Protein AF-A0AAU0RA95-F1 (afdb_monomer_lite)

Structure (mmCIF, N/CA/C/O backbone):
data_AF-A0AAU0RA95-F1
#
_entry.id   AF-A0AAU0RA95-F1
#
loop_
_atom_site.group_PDB
_atom_site.id
_atom_site.type_symbol
_atom_site.label_atom_id
_atom_site.label_alt_id
_atom_site.label_comp_id
_atom_site.label_asym_id
_atom_site.label_entity_id
_atom_site.label_seq_id
_atom_site.pdbx_PDB_ins_code
_atom_site.Cartn_x
_atom_site.Cartn_y
_atom_site.Cartn_z
_atom_site.occupancy
_atom_site.B_iso_or_equiv
_atom_site.auth_seq_id
_atom_site.auth_comp_id
_atom_site.auth_asym_id
_atom_site.auth_atom_id
_atom_site.pdbx_PDB_model_num
ATOM 1 N N . MET A 1 1 ? -10.628 2.003 28.275 1.00 72.38 1 MET A N 1
ATOM 2 C CA . MET A 1 1 ? -9.192 1.638 28.055 1.00 72.38 1 MET A CA 1
ATOM 3 C C . MET A 1 1 ? -8.991 0.860 26.751 1.00 72.38 1 MET A C 1
ATOM 5 O O . MET A 1 1 ? -8.056 1.153 26.016 1.00 72.38 1 MET A O 1
ATOM 9 N N . GLU A 1 2 ? -9.884 -0.073 26.414 1.00 84.75 2 GLU A N 1
ATOM 10 C CA . GLU A 1 2 ? -9.848 -0.850 25.164 1.00 84.75 2 GLU A CA 1
ATOM 11 C C . GLU A 1 2 ? -9.894 0.017 23.886 1.00 84.75 2 GLU A C 1
ATOM 13 O O . GLU A 1 2 ? -9.088 -0.183 22.977 1.00 84.75 2 GLU A O 1
ATOM 18 N N . LYS A 1 3 ? -10.753 1.051 23.825 1.00 85.75 3 LYS A N 1
ATOM 19 C CA . LYS A 1 3 ? -10.835 1.947 22.649 1.00 85.75 3 LYS A CA 1
ATOM 20 C C . LYS A 1 3 ? -9.576 2.784 22.431 1.00 85.75 3 LYS A C 1
ATOM 22 O O . LYS A 1 3 ? -9.215 3.051 21.287 1.00 85.75 3 LYS A O 1
ATOM 27 N N . TYR A 1 4 ? -8.884 3.149 23.510 1.00 86.19 4 TYR A N 1
ATOM 28 C CA . TYR A 1 4 ? -7.590 3.828 23.433 1.00 86.19 4 TYR A CA 1
ATOM 29 C C . TYR A 1 4 ? -6.516 2.915 22.825 1.00 86.19 4 TYR A C 1
ATOM 31 O O . TYR A 1 4 ? -5.793 3.340 21.927 1.00 86.19 4 TYR A O 1
ATOM 39 N N . LEU A 1 5 ? -6.448 1.648 23.254 1.00 88.19 5 LEU A N 1
ATOM 40 C CA . LEU A 1 5 ? -5.510 0.670 22.689 1.00 88.19 5 LEU A CA 1
ATOM 41 C C . LEU A 1 5 ? -5.802 0.393 21.207 1.00 88.19 5 LEU A C 1
ATOM 43 O O . LEU A 1 5 ? -4.873 0.367 20.402 1.00 88.19 5 LEU A O 1
ATOM 47 N N . SER A 1 6 ? -7.081 0.270 20.839 1.00 87.88 6 SER A N 1
ATOM 48 C CA . SER A 1 6 ? -7.518 0.151 19.440 1.00 87.88 6 SER A CA 1
ATOM 49 C C . SER A 1 6 ? -7.062 1.346 18.596 1.00 87.88 6 SER A C 1
ATOM 51 O O . SER A 1 6 ? -6.458 1.170 17.537 1.00 87.88 6 SER A O 1
ATOM 53 N N . PHE A 1 7 ? -7.295 2.573 19.077 1.00 90.44 7 PHE A N 1
ATOM 54 C CA . PHE A 1 7 ? -6.868 3.784 18.373 1.00 90.44 7 PHE A CA 1
ATOM 55 C C . PHE A 1 7 ? -5.345 3.849 18.228 1.00 90.44 7 PHE A C 1
ATOM 57 O O . PHE A 1 7 ? -4.848 4.115 17.135 1.00 90.44 7 PHE A O 1
ATOM 64 N N . ARG A 1 8 ? -4.604 3.566 19.305 1.00 92.62 8 ARG A N 1
ATOM 65 C CA . ARG A 1 8 ? -3.139 3.562 19.290 1.00 92.62 8 ARG A CA 1
ATOM 66 C C . ARG A 1 8 ? -2.586 2.553 18.283 1.00 92.62 8 ARG A C 1
ATOM 68 O O . ARG A 1 8 ? -1.696 2.905 17.517 1.00 92.62 8 ARG A O 1
ATOM 75 N N . ASN A 1 9 ? -3.138 1.340 18.240 1.00 91.56 9 ASN A N 1
ATOM 76 C CA . ASN A 1 9 ? -2.719 0.313 17.286 1.00 91.56 9 ASN A CA 1
ATOM 77 C C . ASN A 1 9 ? -2.939 0.767 15.832 1.00 91.56 9 ASN A C 1
ATOM 79 O O . ASN A 1 9 ? -2.027 0.693 15.011 1.00 91.56 9 ASN A O 1
ATOM 83 N N . LEU A 1 10 ? -4.122 1.310 15.522 1.00 92.56 10 LEU A N 1
ATOM 84 C CA . LEU A 1 10 ? -4.421 1.845 14.190 1.00 92.56 10 LEU A CA 1
ATOM 85 C C . LEU A 1 10 ? -3.545 3.050 13.831 1.00 92.56 10 LEU A C 1
ATOM 87 O O . LEU A 1 10 ? -3.150 3.200 12.674 1.00 92.56 10 LEU A O 1
ATOM 91 N N . HIS A 1 11 ? -3.218 3.897 14.807 1.00 93.75 11 HIS A N 1
ATOM 92 C CA . HIS A 1 11 ? -2.290 5.004 14.619 1.00 93.75 11 HIS A CA 1
ATOM 93 C C . HIS A 1 11 ? -0.894 4.496 14.238 1.00 93.75 11 HIS A C 1
ATOM 95 O O . HIS A 1 11 ? -0.408 4.850 13.168 1.00 93.75 11 HIS A O 1
ATOM 101 N N . GLU A 1 12 ? -0.302 3.602 15.035 1.00 95.00 12 GLU A N 1
ATOM 102 C CA . GLU A 1 12 ? 1.024 3.018 14.770 1.00 95.00 12 GLU A CA 1
ATOM 103 C C . GLU A 1 12 ? 1.080 2.312 13.403 1.00 95.00 12 GLU A C 1
ATOM 105 O O . GLU A 1 12 ? 2.050 2.462 12.653 1.00 95.00 12 GLU A O 1
ATOM 110 N N . ARG A 1 13 ? 0.008 1.607 13.023 1.00 94.19 13 ARG A N 1
ATOM 111 C CA . ARG A 1 13 ? -0.110 0.985 11.698 1.00 94.19 13 ARG A CA 1
ATOM 112 C C . ARG A 1 13 ? -0.174 2.000 10.561 1.00 94.19 13 ARG A C 1
ATOM 114 O O . ARG A 1 13 ? 0.432 1.795 9.509 1.00 94.19 13 ARG A O 1
ATOM 121 N N . THR A 1 14 ? -0.912 3.088 10.749 1.00 94.75 14 THR A N 1
ATOM 122 C CA . THR A 1 14 ? -1.016 4.141 9.733 1.00 94.75 14 THR A CA 1
ATOM 123 C C . THR A 1 14 ? 0.332 4.829 9.536 1.00 94.75 14 THR A C 1
ATOM 125 O O . THR A 1 14 ? 0.755 5.015 8.400 1.00 94.75 14 THR A O 1
ATOM 128 N N . GLU A 1 15 ? 1.046 5.138 10.620 1.00 96.81 15 GLU A N 1
ATOM 129 C CA . GLU A 1 15 ? 2.374 5.755 10.537 1.00 96.81 15 GLU A CA 1
ATOM 130 C C . GLU A 1 15 ? 3.396 4.814 9.883 1.00 96.81 15 GLU A C 1
ATOM 132 O O . GLU A 1 15 ? 4.128 5.228 8.987 1.00 96.81 15 GLU A O 1
ATOM 137 N N . THR A 1 16 ? 3.380 3.521 10.231 1.00 95.81 16 THR A N 1
ATOM 138 C CA . THR A 1 16 ? 4.233 2.512 9.573 1.00 95.81 16 THR A CA 1
ATOM 139 C C . THR A 1 16 ? 3.975 2.462 8.064 1.00 95.81 16 THR A C 1
ATOM 141 O O . THR A 1 16 ? 4.914 2.419 7.267 1.00 95.81 16 THR A O 1
ATOM 144 N N . TYR A 1 17 ? 2.705 2.517 7.656 1.00 96.56 17 TYR A N 1
ATOM 145 C CA . TYR A 1 17 ? 2.332 2.552 6.246 1.00 96.56 17 TYR A CA 1
ATOM 146 C C . TYR A 1 17 ? 2.833 3.826 5.549 1.00 96.56 17 TYR A C 1
ATOM 148 O O . TYR A 1 17 ? 3.412 3.753 4.466 1.00 96.56 17 TYR A O 1
ATOM 156 N N . ILE A 1 18 ? 2.681 4.991 6.187 1.00 96.44 18 ILE A N 1
ATOM 157 C CA . ILE A 1 18 ? 3.169 6.277 5.670 1.00 96.44 18 ILE A CA 1
ATOM 158 C C . ILE A 1 18 ? 4.691 6.257 5.473 1.00 96.44 18 ILE A C 1
ATOM 160 O O . ILE A 1 18 ? 5.174 6.739 4.449 1.00 96.44 18 ILE A O 1
ATOM 164 N N . GLU A 1 19 ? 5.456 5.674 6.396 1.00 96.62 19 GLU A N 1
ATOM 165 C CA . GLU A 1 19 ? 6.912 5.553 6.243 1.00 96.62 19 GLU A CA 1
ATOM 166 C C . GLU A 1 19 ? 7.310 4.657 5.061 1.00 96.62 19 GLU A C 1
ATOM 168 O O . GLU A 1 19 ? 8.237 4.983 4.313 1.00 96.62 19 GLU A O 1
ATOM 173 N N . LEU A 1 20 ? 6.572 3.569 4.813 1.00 95.69 20 LEU A N 1
ATOM 174 C CA . LEU A 1 20 ? 6.757 2.762 3.602 1.00 95.69 20 LEU A CA 1
ATOM 175 C C . LEU A 1 20 ? 6.452 3.576 2.336 1.00 95.69 20 LEU A C 1
ATOM 177 O O . LEU A 1 20 ? 7.240 3.552 1.389 1.00 95.69 20 LEU A O 1
ATOM 181 N N . LEU A 1 21 ? 5.365 4.354 2.328 1.00 95.12 21 LEU A N 1
ATOM 182 C CA . LEU A 1 21 ? 5.029 5.224 1.197 1.00 95.12 21 LEU A CA 1
ATOM 183 C C . LEU A 1 21 ? 6.092 6.294 0.941 1.00 95.12 21 LEU A C 1
ATOM 185 O O . LEU A 1 21 ? 6.412 6.552 -0.217 1.00 95.12 21 LEU A O 1
ATOM 189 N N . LYS A 1 22 ? 6.670 6.891 1.990 1.00 94.56 22 LYS A N 1
ATOM 190 C CA . LYS A 1 22 ? 7.773 7.854 1.857 1.00 94.56 22 LYS A CA 1
ATOM 191 C C . LYS A 1 22 ? 8.977 7.215 1.170 1.00 94.56 22 LYS A C 1
ATOM 193 O O . LYS A 1 22 ? 9.495 7.789 0.216 1.00 94.56 22 LYS A O 1
ATOM 198 N N . ARG A 1 23 ? 9.379 6.008 1.592 1.00 94.75 23 ARG A N 1
ATOM 199 C CA . ARG A 1 23 ? 10.474 5.252 0.951 1.00 94.75 23 ARG A CA 1
ATOM 200 C C . ARG A 1 23 ? 10.192 4.984 -0.527 1.00 94.75 23 ARG A C 1
ATOM 202 O O . ARG A 1 23 ? 11.085 5.163 -1.349 1.00 94.75 23 ARG A O 1
ATOM 209 N N . ILE A 1 24 ? 8.962 4.596 -0.867 1.00 93.44 24 ILE A N 1
ATOM 210 C CA . ILE A 1 24 ? 8.545 4.380 -2.261 1.00 93.44 24 ILE A CA 1
ATOM 211 C C . ILE A 1 24 ? 8.607 5.693 -3.050 1.00 93.44 24 ILE A C 1
ATOM 213 O O . ILE A 1 24 ? 9.185 5.733 -4.131 1.00 93.44 24 ILE A O 1
ATOM 217 N N . ASN A 1 25 ? 8.058 6.783 -2.511 1.00 91.25 25 ASN A N 1
ATOM 218 C CA . ASN A 1 25 ? 8.004 8.073 -3.199 1.00 91.25 25 ASN A CA 1
ATOM 219 C C . ASN A 1 25 ? 9.394 8.662 -3.453 1.00 91.25 25 ASN A C 1
ATOM 221 O O . ASN A 1 25 ? 9.604 9.223 -4.518 1.00 91.25 25 ASN A O 1
ATOM 225 N N . VAL A 1 26 ? 10.355 8.482 -2.542 1.00 91.31 26 VAL A N 1
ATOM 226 C CA . VAL A 1 26 ? 11.751 8.898 -2.773 1.00 91.31 26 VAL A CA 1
ATOM 227 C C . VAL A 1 26 ? 12.349 8.221 -4.012 1.00 91.31 26 VAL A C 1
ATOM 229 O O . VAL A 1 26 ? 13.123 8.844 -4.731 1.00 91.31 26 VAL A O 1
ATOM 232 N N . ILE A 1 27 ? 11.978 6.965 -4.280 1.00 90.62 27 ILE A N 1
ATOM 233 C CA . ILE A 1 27 ? 12.480 6.204 -5.432 1.00 90.62 27 ILE A CA 1
ATOM 234 C C . ILE A 1 27 ? 11.717 6.559 -6.710 1.00 90.62 27 ILE A C 1
ATOM 236 O O . ILE A 1 27 ? 12.320 6.690 -7.769 1.00 90.62 27 ILE A O 1
ATOM 240 N N . VAL A 1 28 ? 10.394 6.704 -6.613 1.00 87.06 28 VAL A N 1
ATOM 241 C CA . VAL A 1 28 ? 9.509 6.837 -7.779 1.00 87.06 28 VAL A CA 1
ATOM 242 C C . VAL A 1 28 ? 9.355 8.294 -8.236 1.00 87.06 28 VAL A C 1
ATOM 244 O O . VAL A 1 28 ? 9.188 8.542 -9.424 1.00 87.06 28 VAL A O 1
ATOM 247 N N . GLN A 1 29 ? 9.440 9.286 -7.342 1.00 84.81 29 GLN A N 1
ATOM 248 C CA . GLN A 1 29 ? 9.277 10.705 -7.697 1.00 84.81 29 GLN A CA 1
ATOM 249 C C . GLN A 1 29 ? 10.222 11.164 -8.828 1.00 84.81 29 GLN A C 1
ATOM 251 O O . GLN A 1 29 ? 9.738 11.842 -9.738 1.00 84.81 29 GLN A O 1
ATOM 256 N N . PRO A 1 30 ? 11.513 10.775 -8.849 1.00 86.94 30 PRO A N 1
ATOM 257 C CA . PRO A 1 30 ? 12.418 11.096 -9.953 1.00 86.94 30 PRO A CA 1
ATOM 258 C C . PRO A 1 30 ? 11.989 10.561 -11.329 1.00 86.94 30 PRO A C 1
ATOM 260 O O . PRO A 1 30 ? 12.414 11.099 -12.350 1.00 86.94 30 PRO A O 1
ATOM 263 N N . PHE A 1 31 ? 11.141 9.526 -11.393 1.00 84.50 31 PHE A N 1
ATOM 264 C CA . PHE A 1 31 ? 10.642 8.993 -12.669 1.00 84.50 31 PHE A CA 1
ATOM 265 C C . PHE A 1 31 ? 9.768 10.019 -13.397 1.00 84.50 31 PHE A C 1
ATOM 267 O O . PHE A 1 31 ? 9.782 10.089 -14.622 1.00 84.50 31 PHE A O 1
ATOM 274 N N . TYR A 1 32 ? 9.074 10.875 -12.643 1.00 78.69 32 TYR A N 1
ATOM 275 C CA . TYR A 1 32 ? 8.185 11.903 -13.182 1.00 78.69 32 TYR A CA 1
ATOM 276 C C . TYR A 1 32 ? 8.877 13.247 -13.440 1.00 78.69 32 TYR A C 1
ATOM 278 O O . TYR A 1 32 ? 8.292 14.119 -14.077 1.00 78.69 32 TYR A O 1
ATOM 286 N N . THR A 1 33 ? 10.111 13.443 -12.960 1.00 80.25 33 THR A N 1
ATOM 287 C CA . THR A 1 33 ? 10.864 14.690 -13.189 1.00 80.25 33 THR A CA 1
ATOM 288 C C . THR A 1 33 ? 11.677 14.667 -14.483 1.00 80.25 33 THR A C 1
ATOM 290 O O . THR A 1 33 ? 12.163 15.714 -14.902 1.00 80.25 33 THR A O 1
ATOM 293 N N . GLY A 1 34 ? 11.829 13.503 -15.129 1.00 70.94 34 GLY A N 1
ATOM 294 C CA . GLY A 1 34 ? 12.529 13.360 -16.415 1.00 70.94 34 GLY A CA 1
ATOM 295 C C . GLY A 1 34 ? 14.038 13.624 -16.355 1.00 70.94 34 GLY A C 1
ATOM 296 O O . GLY A 1 34 ? 14.678 13.787 -17.389 1.00 70.94 34 GLY A O 1
ATOM 297 N N . THR A 1 35 ? 14.613 13.690 -15.153 1.00 77.94 35 THR A N 1
ATOM 298 C CA . THR A 1 35 ? 16.021 14.049 -14.924 1.00 77.94 35 THR A CA 1
ATOM 299 C C . THR A 1 35 ? 16.962 12.848 -14.875 1.00 77.94 35 THR A C 1
ATOM 301 O O . THR A 1 35 ? 18.168 13.047 -14.777 1.00 77.94 35 THR A O 1
ATOM 304 N N . LEU A 1 36 ? 16.432 11.622 -14.900 1.00 85.81 36 LEU A N 1
ATOM 305 C CA . LEU A 1 36 ? 17.221 10.399 -14.768 1.00 85.81 36 LEU A CA 1
ATOM 306 C C . LEU A 1 36 ? 17.631 9.819 -16.124 1.00 85.81 36 LEU A C 1
ATOM 308 O O . LEU A 1 36 ? 16.839 9.753 -17.065 1.00 85.81 36 LEU A O 1
ATOM 312 N N . SER A 1 37 ? 18.861 9.325 -16.188 1.00 90.56 37 SER A N 1
ATOM 313 C CA . SER A 1 37 ? 19.336 8.431 -17.240 1.00 90.56 37 SER A CA 1
ATOM 314 C C . SER A 1 37 ? 18.709 7.036 -17.124 1.00 90.56 37 SER A C 1
ATOM 316 O O . SER A 1 37 ? 18.182 6.643 -16.083 1.00 90.56 37 SER A O 1
ATOM 318 N N . VAL A 1 38 ? 18.800 6.246 -18.199 1.00 89.25 38 VAL A N 1
ATOM 319 C CA . VAL A 1 38 ? 18.293 4.861 -18.220 1.00 89.25 38 VAL A CA 1
ATOM 320 C C . VAL A 1 38 ? 18.941 4.008 -17.126 1.00 89.25 38 VAL A C 1
ATOM 322 O O . VAL A 1 38 ? 18.241 3.250 -16.460 1.00 89.25 38 VAL A O 1
ATOM 325 N N . ASP A 1 39 ? 20.246 4.157 -16.897 1.00 90.31 39 ASP A N 1
ATOM 326 C CA . ASP A 1 39 ? 20.967 3.381 -15.882 1.00 90.31 39 ASP A CA 1
ATOM 327 C C . ASP A 1 39 ? 20.506 3.740 -14.461 1.00 90.31 39 ASP A C 1
ATOM 329 O O . ASP A 1 39 ? 20.349 2.860 -13.613 1.00 90.31 39 ASP A O 1
ATOM 333 N N . GLU A 1 40 ? 20.215 5.019 -14.209 1.00 91.75 40 GLU A N 1
ATOM 334 C CA . GLU A 1 40 ? 19.662 5.478 -12.930 1.00 91.75 40 GLU A CA 1
ATOM 335 C C . GLU A 1 40 ? 18.235 4.965 -12.706 1.00 91.75 40 GLU A C 1
ATOM 337 O O . GLU A 1 40 ? 17.899 4.572 -11.588 1.00 91.75 40 GLU A O 1
ATOM 342 N N . ILE A 1 41 ? 17.409 4.903 -13.758 1.00 91.19 41 ILE A N 1
ATOM 343 C CA . ILE A 1 41 ? 16.063 4.316 -13.684 1.00 91.19 41 ILE A CA 1
ATOM 344 C C . ILE A 1 41 ? 16.154 2.823 -13.364 1.00 91.19 41 ILE A C 1
ATOM 346 O O . ILE A 1 41 ? 15.483 2.352 -12.446 1.00 91.19 41 ILE A O 1
ATOM 350 N N . VAL A 1 42 ? 17.009 2.079 -14.071 1.00 91.62 42 VAL A N 1
ATOM 351 C CA . VAL A 1 42 ? 17.206 0.641 -13.830 1.00 91.62 42 VAL A CA 1
ATOM 352 C C . VAL A 1 42 ? 17.675 0.396 -12.396 1.00 91.62 42 VAL A C 1
ATOM 354 O O . VAL A 1 42 ? 17.120 -0.464 -11.713 1.00 91.62 42 VAL A O 1
ATOM 357 N N . ALA A 1 43 ? 18.636 1.179 -11.901 1.00 92.44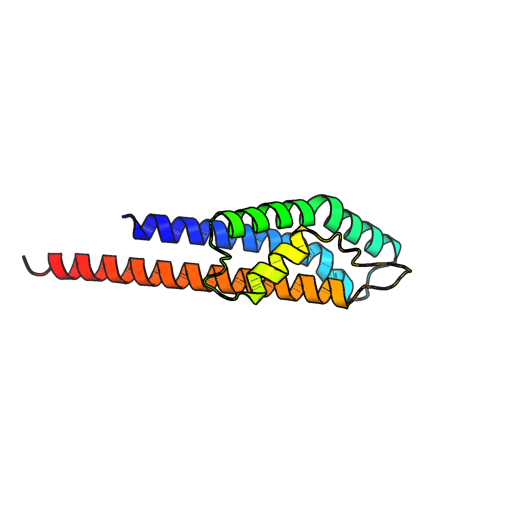 43 ALA A N 1
ATOM 358 C CA . ALA A 1 43 ? 19.108 1.071 -10.523 1.00 92.44 43 ALA A CA 1
ATOM 359 C C . ALA A 1 43 ? 18.000 1.383 -9.499 1.00 92.44 43 ALA A C 1
ATOM 361 O O . ALA A 1 43 ? 17.846 0.660 -8.512 1.00 92.44 43 ALA A O 1
ATOM 362 N N . ALA A 1 44 ? 17.201 2.426 -9.733 1.00 92.69 44 ALA A N 1
ATOM 363 C CA . ALA A 1 44 ? 16.084 2.796 -8.869 1.00 92.69 44 ALA A CA 1
ATOM 364 C C . ALA A 1 44 ? 14.991 1.713 -8.831 1.00 92.69 44 ALA A C 1
ATOM 366 O O . ALA A 1 44 ? 14.520 1.353 -7.750 1.00 92.69 44 ALA A O 1
ATOM 367 N N . VAL A 1 45 ? 14.631 1.141 -9.985 1.00 92.69 45 VAL A N 1
ATOM 368 C CA . VAL A 1 45 ? 13.679 0.021 -10.080 1.00 92.69 45 VAL A CA 1
ATOM 369 C C . VAL A 1 45 ? 14.221 -1.223 -9.375 1.00 92.69 45 VAL A C 1
ATOM 371 O O . VAL A 1 45 ? 13.474 -1.888 -8.658 1.00 92.69 45 VAL A O 1
ATOM 374 N N . ASP A 1 46 ? 15.516 -1.518 -9.491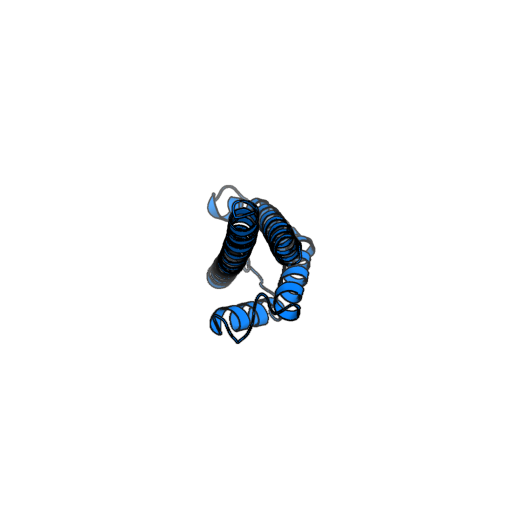 1.00 93.12 46 ASP A N 1
ATOM 375 C CA . ASP A 1 46 ? 16.121 -2.663 -8.801 1.00 93.12 46 ASP A CA 1
AT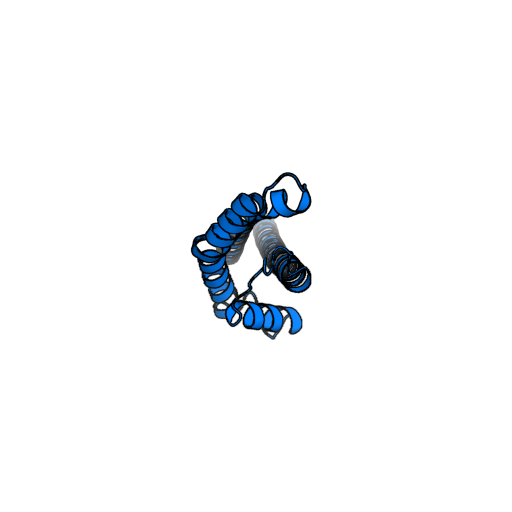OM 376 C C . ASP A 1 46 ? 16.093 -2.472 -7.269 1.00 93.12 46 ASP A C 1
ATOM 378 O O . ASP A 1 46 ? 15.782 -3.406 -6.525 1.00 93.12 46 ASP A O 1
ATOM 382 N N . VAL A 1 47 ? 16.304 -1.245 -6.770 1.00 93.31 47 VAL A N 1
ATOM 383 C CA . VAL A 1 47 ? 16.124 -0.913 -5.342 1.00 93.31 47 VAL A CA 1
ATOM 384 C C . VAL A 1 47 ? 14.662 -1.059 -4.910 1.00 93.31 47 VAL A C 1
ATOM 386 O O . VAL A 1 47 ? 14.401 -1.641 -3.849 1.00 93.31 47 VAL A O 1
ATOM 389 N N . LEU A 1 48 ? 13.713 -0.570 -5.716 1.00 93.44 48 LEU A N 1
ATOM 390 C CA . LEU A 1 48 ? 12.282 -0.723 -5.456 1.00 93.44 48 LEU A CA 1
ATOM 391 C C . LEU A 1 48 ? 11.926 -2.209 -5.321 1.00 93.44 48 LEU A C 1
ATOM 393 O O . LEU A 1 48 ? 11.447 -2.614 -4.264 1.00 93.44 48 LEU A O 1
ATOM 397 N N . LYS A 1 49 ? 12.255 -3.029 -6.326 1.00 93.44 49 LYS A N 1
ATOM 398 C CA . LYS A 1 49 ? 11.897 -4.456 -6.385 1.00 93.44 49 LYS A CA 1
ATOM 399 C C . LYS A 1 49 ? 12.603 -5.308 -5.330 1.00 93.44 49 LYS A C 1
ATOM 401 O O . LYS A 1 49 ? 12.003 -6.236 -4.796 1.00 93.44 49 LYS A O 1
ATOM 406 N N . ARG A 1 50 ? 13.870 -5.026 -5.005 1.00 93.31 50 ARG A N 1
ATOM 407 C CA . ARG A 1 50 ? 14.653 -5.880 -4.088 1.00 93.31 50 ARG A CA 1
ATOM 408 C C . ARG A 1 50 ? 14.545 -5.503 -2.621 1.00 93.31 50 ARG A C 1
ATOM 410 O O . ARG A 1 50 ? 14.855 -6.336 -1.772 1.00 93.31 50 ARG A O 1
ATOM 417 N N . ARG A 1 51 ? 14.187 -4.257 -2.305 1.00 90.50 51 ARG A N 1
ATOM 418 C CA . ARG A 1 51 ? 14.193 -3.769 -0.916 1.00 90.50 51 ARG A CA 1
ATOM 419 C C . ARG A 1 51 ? 12.845 -3.248 -0.463 1.00 90.50 51 ARG A C 1
ATOM 421 O O . ARG A 1 51 ? 12.400 -3.609 0.617 1.00 90.50 51 ARG A O 1
ATOM 428 N N . VAL A 1 52 ? 12.214 -2.378 -1.245 1.00 93.06 52 VAL A N 1
ATOM 429 C CA . VAL A 1 52 ? 11.048 -1.626 -0.761 1.00 93.06 52 VAL A CA 1
ATOM 430 C C . VAL A 1 52 ? 9.735 -2.353 -1.041 1.00 93.06 52 VAL A C 1
ATOM 432 O O . VAL A 1 52 ? 8.892 -2.440 -0.153 1.00 93.06 52 VAL A O 1
ATOM 435 N N . GLU A 1 53 ? 9.567 -2.922 -2.231 1.00 93.81 53 GLU A N 1
ATOM 436 C CA . GLU A 1 53 ? 8.382 -3.703 -2.586 1.00 93.81 53 GLU A CA 1
ATOM 437 C C . GLU A 1 53 ? 8.193 -4.938 -1.689 1.00 93.81 53 GLU A C 1
ATOM 439 O O . GLU A 1 53 ? 7.069 -5.140 -1.238 1.00 93.81 53 GLU A O 1
ATOM 444 N N . PRO A 1 54 ? 9.227 -5.730 -1.337 1.00 95.38 54 PRO A N 1
ATOM 445 C CA . PRO A 1 54 ? 9.053 -6.858 -0.423 1.00 95.38 54 PRO A CA 1
ATOM 446 C C . PRO A 1 54 ? 8.574 -6.430 0.970 1.00 95.38 54 PRO A C 1
ATOM 448 O O . PRO A 1 54 ? 7.674 -7.061 1.527 1.00 95.38 54 PRO A O 1
ATOM 451 N N . ASP A 1 55 ? 9.122 -5.336 1.515 1.00 95.25 55 ASP A N 1
ATOM 452 C CA . ASP A 1 55 ? 8.672 -4.758 2.789 1.00 95.25 55 ASP A CA 1
ATOM 453 C C . ASP A 1 55 ? 7.202 -4.322 2.699 1.00 95.25 55 ASP A C 1
ATOM 455 O O . ASP A 1 55 ? 6.398 -4.611 3.589 1.00 95.25 55 ASP A O 1
ATOM 459 N N . PHE A 1 56 ? 6.841 -3.659 1.597 1.00 95.69 56 PHE A N 1
ATOM 460 C CA . PHE A 1 56 ? 5.481 -3.204 1.339 1.00 95.69 56 PHE A CA 1
ATOM 461 C C . PHE A 1 56 ? 4.504 -4.374 1.180 1.00 95.69 56 PHE A C 1
ATOM 463 O O . PHE A 1 56 ? 3.464 -4.379 1.830 1.00 95.69 56 PHE A O 1
ATOM 470 N N . LYS A 1 57 ? 4.852 -5.406 0.402 1.00 96.56 57 LYS A N 1
ATOM 471 C CA . LYS A 1 57 ? 4.058 -6.635 0.237 1.00 96.56 57 LYS A CA 1
ATOM 472 C C . LYS A 1 57 ? 3.862 -7.360 1.563 1.00 96.56 57 LYS A C 1
ATOM 474 O O . LYS A 1 57 ? 2.748 -7.763 1.886 1.00 96.56 57 LYS A O 1
ATOM 479 N N . LYS A 1 58 ? 4.916 -7.481 2.372 1.00 96.44 58 LYS A N 1
ATOM 480 C CA . LYS A 1 58 ? 4.823 -8.084 3.707 1.00 96.44 58 LYS A CA 1
ATOM 481 C C . LYS A 1 58 ? 3.839 -7.324 4.596 1.00 96.44 58 LYS A C 1
ATOM 483 O O . LYS A 1 58 ? 3.021 -7.945 5.269 1.00 96.44 58 LYS A O 1
ATOM 488 N N . TYR A 1 59 ? 3.911 -5.995 4.592 1.00 96.44 59 TYR A N 1
ATOM 489 C CA . TYR A 1 59 ? 3.012 -5.165 5.386 1.00 96.44 59 TYR A CA 1
ATOM 490 C C . TYR A 1 59 ? 1.573 -5.192 4.853 1.00 96.44 59 TYR A C 1
ATOM 492 O O . TYR A 1 59 ? 0.627 -5.336 5.617 1.00 96.44 59 TYR A O 1
ATOM 500 N N . LEU A 1 60 ? 1.387 -5.139 3.536 1.00 95.88 60 LEU A N 1
ATOM 501 C CA . LEU A 1 60 ? 0.073 -5.257 2.908 1.00 95.88 60 LEU A CA 1
ATOM 502 C C . LEU A 1 60 ? -0.592 -6.601 3.243 1.00 95.88 60 LEU A C 1
ATOM 504 O O . LEU A 1 60 ? -1.764 -6.642 3.606 1.00 95.88 60 LEU A O 1
ATOM 508 N N . SER A 1 61 ? 0.174 -7.694 3.204 1.00 95.62 61 SER A N 1
ATOM 509 C CA . SER A 1 61 ? -0.304 -9.024 3.588 1.00 95.62 61 SER A CA 1
ATOM 510 C C . SER A 1 61 ? -0.747 -9.092 5.054 1.00 95.62 61 SER A C 1
ATOM 512 O O . SER A 1 61 ? -1.757 -9.739 5.350 1.00 95.62 61 SER A O 1
ATOM 514 N N . SER A 1 62 ? -0.059 -8.400 5.973 1.00 95.38 62 SER A N 1
ATOM 515 C CA . SER A 1 62 ? -0.501 -8.349 7.371 1.00 95.38 62 SER A CA 1
ATOM 516 C C . SER A 1 62 ? -1.793 -7.548 7.533 1.00 95.38 62 SER A C 1
ATOM 518 O O . SER A 1 62 ? -2.667 -7.977 8.276 1.00 95.38 62 SER A O 1
ATOM 520 N N . LEU A 1 63 ? -1.981 -6.452 6.789 1.00 93.69 63 LEU A N 1
ATOM 521 C CA . LEU A 1 63 ? -3.242 -5.698 6.807 1.00 93.69 63 LEU A CA 1
ATOM 522 C C . LEU A 1 63 ? -4.440 -6.533 6.323 1.00 93.69 63 LEU A C 1
ATOM 524 O O . LEU A 1 63 ? -5.523 -6.424 6.897 1.00 93.69 63 LEU A O 1
ATOM 528 N N . ILE A 1 64 ? -4.251 -7.377 5.303 1.00 92.56 64 ILE A N 1
ATOM 529 C CA . ILE A 1 64 ? -5.287 -8.318 4.843 1.00 92.56 64 ILE A CA 1
ATOM 530 C C . ILE A 1 64 ? -5.559 -9.380 5.914 1.00 92.56 64 ILE A C 1
ATOM 532 O O . ILE A 1 64 ? -6.709 -9.620 6.278 1.00 92.56 64 ILE A O 1
ATOM 536 N N . SER A 1 65 ? -4.501 -9.991 6.455 1.00 92.12 65 SER A N 1
ATOM 537 C CA . SER A 1 65 ? -4.610 -11.066 7.455 1.00 92.12 65 SER A CA 1
ATOM 538 C C . SER A 1 65 ? -5.290 -10.600 8.745 1.00 92.12 65 SER A C 1
ATOM 540 O O . SER A 1 65 ? -6.066 -11.340 9.343 1.00 92.12 65 SER A O 1
ATOM 542 N N . ASP A 1 66 ? -5.041 -9.351 9.139 1.00 89.88 66 ASP A N 1
ATOM 543 C CA . ASP A 1 66 ? -5.643 -8.716 10.312 1.00 89.88 66 ASP A CA 1
ATOM 544 C C . ASP A 1 66 ? -7.075 -8.208 10.051 1.00 89.88 66 ASP A C 1
ATOM 546 O O . ASP A 1 66 ? -7.696 -7.615 10.933 1.00 89.88 66 ASP A O 1
ATOM 550 N N . GLY A 1 67 ? -7.609 -8.403 8.838 1.00 88.50 67 GLY A N 1
ATOM 551 C CA . GLY A 1 67 ? -8.956 -7.980 8.452 1.00 88.50 67 GLY A CA 1
ATOM 552 C C . GLY A 1 67 ? -9.134 -6.463 8.344 1.00 88.50 67 GLY A C 1
ATOM 553 O O . GLY A 1 67 ? -10.267 -5.985 8.272 1.00 88.50 67 GLY A O 1
ATOM 554 N N . ILE A 1 68 ? -8.038 -5.699 8.324 1.00 87.88 68 ILE A N 1
ATOM 555 C CA . ILE A 1 68 ? -8.058 -4.247 8.099 1.00 87.88 68 ILE A CA 1
ATOM 556 C C . ILE A 1 68 ? -8.476 -3.979 6.655 1.00 87.88 68 ILE A C 1
ATOM 558 O O . ILE A 1 68 ? -9.389 -3.196 6.412 1.00 87.88 68 ILE A O 1
ATOM 562 N N . ILE A 1 69 ? -7.860 -4.699 5.716 1.00 88.88 69 ILE A N 1
ATOM 563 C CA . ILE A 1 69 ? -8.317 -4.796 4.330 1.00 88.88 69 ILE A CA 1
ATOM 564 C C . ILE A 1 69 ? -9.159 -6.074 4.255 1.00 88.88 69 ILE A C 1
ATOM 566 O O . ILE A 1 69 ? -8.613 -7.173 4.203 1.00 88.88 69 ILE A O 1
ATOM 570 N N . SER A 1 70 ? -10.487 -5.959 4.339 1.00 78.94 70 SER A N 1
ATOM 571 C CA . SER A 1 70 ? -11.390 -7.120 4.391 1.00 78.94 70 SER A CA 1
ATOM 572 C C . SER A 1 70 ? -12.477 -7.093 3.323 1.00 78.94 70 SER A C 1
ATOM 574 O O . SER A 1 70 ? -12.892 -6.030 2.868 1.00 78.94 70 SER A O 1
ATOM 576 N N . LYS A 1 71 ? -12.992 -8.290 3.003 1.00 58.03 71 LYS A N 1
ATOM 577 C CA . LYS A 1 71 ? -14.118 -8.542 2.077 1.00 58.03 71 LYS A CA 1
ATOM 578 C C . LYS A 1 71 ? -15.456 -7.932 2.518 1.00 58.03 71 LYS A C 1
ATOM 580 O O . LYS A 1 71 ? -16.431 -7.975 1.790 1.00 58.03 71 LYS A O 1
ATOM 585 N N . ASN A 1 72 ? -15.532 -7.403 3.738 1.00 55.28 72 ASN A N 1
ATOM 586 C CA . ASN A 1 72 ? -16.717 -6.680 4.207 1.00 55.28 72 ASN A CA 1
ATOM 587 C C . ASN A 1 72 ? -16.632 -5.172 3.891 1.00 55.28 72 ASN A C 1
ATOM 589 O O . ASN A 1 72 ? -17.546 -4.427 4.244 1.00 55.28 7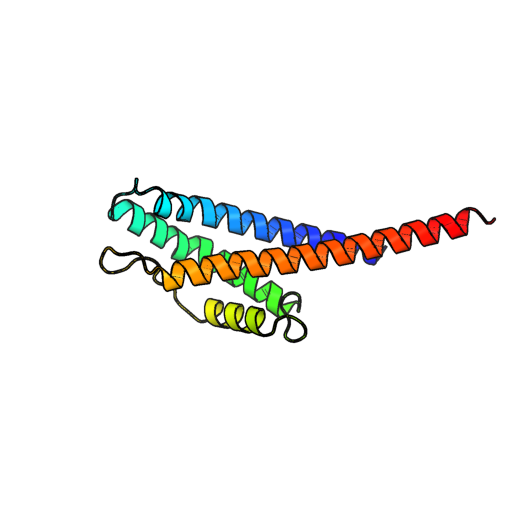2 ASN A O 1
ATOM 593 N N . GLY A 1 73 ? -15.513 -4.719 3.313 1.00 61.38 73 GLY A N 1
ATOM 594 C CA . GLY A 1 73 ? -15.284 -3.357 2.838 1.00 61.38 73 GLY A CA 1
ATOM 595 C C . GLY A 1 73 ? -15.412 -3.256 1.317 1.00 61.38 73 GLY A C 1
ATOM 596 O O . GLY A 1 73 ? -16.282 -3.878 0.718 1.00 61.38 73 GLY A O 1
ATOM 597 N N . ASP A 1 74 ? -14.547 -2.458 0.694 1.00 70.56 74 ASP A N 1
ATOM 598 C CA . ASP A 1 74 ? -14.443 -2.387 -0.764 1.00 70.56 74 ASP A CA 1
ATOM 599 C C . ASP A 1 74 ? -13.808 -3.682 -1.306 1.00 70.56 74 ASP A C 1
ATOM 601 O O . ASP A 1 74 ? -12.591 -3.874 -1.216 1.00 70.56 74 ASP A O 1
ATOM 605 N N . ASP A 1 75 ? -14.641 -4.581 -1.844 1.00 74.06 75 ASP A N 1
ATOM 606 C CA . ASP A 1 75 ? -14.213 -5.843 -2.468 1.00 74.06 75 ASP A CA 1
ATOM 607 C C . ASP A 1 75 ? -13.146 -5.620 -3.553 1.00 74.06 75 ASP A C 1
ATOM 609 O O . ASP A 1 75 ? -12.277 -6.474 -3.766 1.00 74.06 75 ASP A O 1
ATOM 613 N N . ASP A 1 76 ? -13.151 -4.450 -4.197 1.00 86.81 76 ASP A N 1
ATOM 614 C CA . ASP A 1 76 ? -12.167 -4.090 -5.210 1.00 86.81 76 ASP A CA 1
ATOM 615 C C . ASP A 1 76 ? -10.779 -3.822 -4.605 1.00 86.81 76 ASP A C 1
ATOM 617 O O . ASP A 1 76 ? -9.756 -4.123 -5.219 1.00 86.81 76 ASP A O 1
ATOM 621 N N . LEU A 1 77 ? -10.698 -3.302 -3.376 1.00 91.00 77 LEU A N 1
ATOM 622 C CA . LEU A 1 77 ? -9.418 -3.037 -2.714 1.00 91.00 77 LEU A CA 1
ATOM 623 C C . LEU A 1 77 ? -8.728 -4.323 -2.248 1.00 91.00 77 LEU A C 1
ATOM 625 O O . LEU A 1 77 ? -7.514 -4.461 -2.417 1.00 91.00 77 LEU A O 1
ATOM 629 N N . VAL A 1 78 ? -9.485 -5.279 -1.700 1.00 91.12 78 VAL A N 1
ATOM 630 C CA . VAL A 1 78 ? -8.951 -6.604 -1.334 1.00 91.12 78 VAL A CA 1
ATOM 631 C C . VAL A 1 78 ? -8.400 -7.291 -2.575 1.00 91.12 78 VAL A C 1
ATOM 633 O O . VAL A 1 78 ? -7.247 -7.715 -2.574 1.00 91.12 78 VAL A O 1
ATOM 636 N N . LYS A 1 79 ? -9.190 -7.326 -3.654 1.00 91.31 79 LYS A N 1
ATOM 637 C CA . LYS A 1 79 ? -8.797 -7.957 -4.912 1.00 91.31 79 LYS A CA 1
ATOM 638 C C . LYS A 1 79 ? -7.530 -7.330 -5.495 1.00 91.31 79 LYS A C 1
ATOM 640 O O . LYS A 1 79 ? -6.576 -8.052 -5.760 1.00 91.31 79 LYS A O 1
ATOM 645 N N . ARG A 1 80 ? -7.471 -5.998 -5.620 1.00 93.19 80 ARG A N 1
ATOM 646 C CA . ARG A 1 80 ? -6.268 -5.292 -6.104 1.00 93.19 80 ARG A CA 1
ATOM 647 C C . ARG A 1 80 ? -5.048 -5.539 -5.214 1.00 93.19 80 ARG A C 1
ATOM 649 O O . ARG A 1 80 ? -3.930 -5.655 -5.712 1.00 93.19 80 ARG A O 1
ATOM 656 N N . SER A 1 81 ? -5.249 -5.642 -3.900 1.00 94.44 81 SER A N 1
ATOM 657 C CA . SER A 1 81 ? -4.169 -5.962 -2.961 1.00 94.44 81 SER A CA 1
ATOM 658 C C . SER A 1 81 ? -3.652 -7.389 -3.166 1.00 94.44 81 SER A C 1
ATOM 660 O O . SER A 1 81 ? -2.444 -7.598 -3.230 1.00 94.44 81 SER A O 1
ATOM 662 N N . GLU A 1 82 ? -4.547 -8.368 -3.309 1.00 93.31 82 GLU A N 1
ATOM 663 C CA . GLU A 1 82 ? -4.198 -9.763 -3.598 1.00 93.31 82 GLU A CA 1
ATOM 664 C C . GLU A 1 82 ? -3.522 -9.910 -4.971 1.00 93.31 82 GLU A C 1
ATOM 666 O O . GLU A 1 82 ? -2.518 -10.612 -5.089 1.00 93.31 82 GLU A O 1
ATOM 671 N N . GLU A 1 83 ? -4.012 -9.219 -6.000 1.00 93.88 83 GLU A N 1
ATOM 672 C CA . GLU A 1 83 ? -3.385 -9.176 -7.326 1.00 93.88 83 GLU A CA 1
ATOM 673 C C . GLU A 1 83 ? -1.958 -8.629 -7.244 1.00 93.88 83 GLU A C 1
ATOM 675 O O . GLU A 1 83 ? -1.025 -9.255 -7.754 1.00 93.88 83 GLU A O 1
ATOM 680 N N . PHE A 1 84 ? -1.757 -7.518 -6.531 1.00 95.19 84 PHE A N 1
ATOM 681 C CA . PHE A 1 84 ? -0.431 -6.942 -6.332 1.00 95.19 84 PHE A CA 1
ATOM 682 C C . PHE A 1 84 ? 0.516 -7.887 -5.581 1.00 95.19 84 PHE A C 1
ATOM 684 O O . PHE A 1 84 ? 1.668 -8.054 -5.982 1.00 95.19 84 PHE A O 1
ATOM 691 N N . LEU A 1 85 ? 0.044 -8.547 -4.516 1.00 95.50 85 LEU A N 1
ATOM 692 C CA . LEU A 1 85 ? 0.841 -9.515 -3.751 1.00 95.50 85 LEU A CA 1
ATOM 693 C C . LEU A 1 85 ? 1.333 -10.684 -4.614 1.00 95.50 85 LEU A C 1
ATOM 695 O O . LEU A 1 85 ? 2.455 -11.150 -4.413 1.00 95.50 85 LEU A O 1
ATOM 699 N N . ASN A 1 86 ? 0.519 -11.125 -5.575 1.00 94.38 86 ASN A N 1
ATOM 700 C CA . ASN A 1 86 ? 0.801 -12.284 -6.424 1.00 94.38 86 ASN A CA 1
ATOM 701 C C . ASN A 1 86 ? 1.519 -11.945 -7.741 1.00 94.38 86 ASN A C 1
ATOM 703 O O . ASN A 1 86 ? 1.941 -12.855 -8.455 1.00 94.38 86 ASN A O 1
ATOM 707 N N . THR A 1 87 ? 1.680 -10.663 -8.067 1.00 92.69 87 THR A N 1
ATOM 708 C CA . THR A 1 87 ? 2.256 -10.218 -9.343 1.00 92.69 87 THR A CA 1
ATOM 709 C C . THR A 1 87 ? 3.667 -9.674 -9.150 1.00 92.69 87 THR A C 1
ATOM 711 O O . THR A 1 87 ? 3.951 -8.959 -8.189 1.00 92.69 87 THR A O 1
ATOM 714 N N . ASN A 1 88 ? 4.566 -9.982 -10.085 1.00 90.50 88 ASN A N 1
ATOM 715 C CA . ASN A 1 88 ? 5.893 -9.376 -10.154 1.00 90.50 88 ASN A CA 1
ATOM 716 C C . ASN A 1 88 ? 5.848 -8.202 -11.130 1.00 90.50 88 ASN A C 1
ATOM 718 O O . ASN A 1 88 ? 5.959 -8.413 -12.332 1.00 90.50 88 ASN A O 1
ATOM 722 N N . TYR A 1 89 ? 5.680 -6.992 -10.605 1.00 89.00 89 TYR A N 1
ATOM 723 C CA . TYR A 1 89 ? 5.631 -5.774 -11.410 1.00 89.00 89 TYR A CA 1
ATOM 724 C C . TYR A 1 89 ? 7.013 -5.502 -12.012 1.00 89.00 89 TYR A C 1
ATOM 726 O O . TYR A 1 89 ? 8.039 -5.644 -11.335 1.00 89.00 89 TYR A O 1
ATOM 734 N N . ASP A 1 90 ? 7.065 -5.125 -13.280 1.00 87.31 90 ASP A N 1
ATOM 735 C CA . ASP A 1 90 ? 8.295 -4.807 -13.993 1.00 87.31 90 ASP A CA 1
ATOM 736 C C . ASP A 1 90 ? 8.621 -3.311 -13.984 1.00 87.31 90 ASP A C 1
ATOM 738 O O . ASP A 1 90 ? 9.807 -2.994 -13.972 1.00 87.31 90 ASP A O 1
ATOM 742 N N . TYR A 1 91 ? 7.628 -2.419 -13.864 1.00 89.88 91 TYR A N 1
ATOM 743 C CA . TYR A 1 91 ? 7.684 -0.941 -13.785 1.00 89.88 91 TYR A CA 1
ATOM 744 C C . TYR A 1 91 ? 8.436 -0.210 -14.913 1.00 89.88 91 TYR A C 1
ATOM 746 O O . TYR A 1 91 ? 8.028 0.878 -15.314 1.00 89.88 91 TYR A O 1
ATOM 754 N N . PHE A 1 92 ? 9.528 -0.770 -15.427 1.00 91.12 92 PHE A N 1
ATOM 755 C CA . PHE A 1 92 ? 10.360 -0.258 -16.501 1.00 91.12 92 PHE A CA 1
ATOM 756 C C . PHE A 1 92 ? 10.929 -1.424 -17.314 1.00 91.12 92 PHE A C 1
ATOM 758 O O . PHE A 1 92 ? 11.627 -2.294 -16.789 1.00 91.12 92 PHE A O 1
ATOM 765 N N . LYS A 1 93 ? 10.656 -1.429 -18.616 1.00 90.12 93 LYS A N 1
ATOM 766 C CA . LYS A 1 93 ? 11.075 -2.480 -19.544 1.00 90.12 93 LYS A CA 1
ATOM 767 C C . LYS A 1 93 ? 11.292 -1.888 -20.930 1.00 90.12 93 LYS A C 1
ATOM 769 O O . LYS A 1 93 ? 10.624 -0.936 -21.308 1.00 90.12 93 LYS A O 1
ATOM 774 N N . ASP A 1 94 ? 12.253 -2.423 -21.681 1.00 89.00 94 ASP A N 1
ATOM 775 C CA . ASP A 1 94 ? 12.528 -2.000 -23.064 1.00 89.00 94 ASP A CA 1
ATOM 776 C C . ASP A 1 94 ? 12.727 -0.474 -23.217 1.00 89.00 94 ASP A C 1
ATOM 778 O O . ASP A 1 94 ? 12.361 0.130 -24.221 1.00 89.00 94 ASP A O 1
ATOM 782 N N . LYS A 1 95 ? 13.358 0.145 -22.204 1.00 85.38 95 LYS A N 1
ATOM 783 C CA . LYS A 1 95 ? 13.604 1.597 -22.079 1.00 85.38 95 LYS A CA 1
ATOM 784 C C . LYS A 1 95 ? 12.344 2.465 -21.948 1.00 85.38 95 LYS A C 1
ATOM 786 O O . LYS A 1 95 ? 12.420 3.673 -22.167 1.00 85.38 95 LYS A O 1
ATOM 791 N N . ALA A 1 96 ? 11.218 1.875 -21.567 1.00 87.81 96 ALA A N 1
ATOM 792 C CA . ALA A 1 96 ? 9.963 2.568 -21.325 1.00 87.81 96 ALA A CA 1
ATOM 793 C C . ALA A 1 96 ? 9.403 2.218 -19.942 1.00 87.81 96 ALA A C 1
ATOM 795 O O . ALA A 1 96 ? 9.594 1.111 -19.435 1.00 87.81 96 ALA A O 1
ATOM 796 N N . PHE A 1 97 ? 8.701 3.170 -19.331 1.00 89.12 97 PHE A N 1
ATOM 797 C CA . PHE A 1 97 ? 7.911 2.897 -18.137 1.00 89.12 97 PHE A CA 1
ATOM 798 C C . PHE A 1 97 ? 6.659 2.099 -18.504 1.00 89.12 97 PHE A C 1
ATOM 800 O O . PHE A 1 97 ? 6.051 2.315 -19.552 1.00 89.12 97 PHE A O 1
ATOM 807 N N . LEU A 1 98 ? 6.285 1.164 -17.634 1.00 90.25 98 LEU A N 1
ATOM 808 C CA . LEU A 1 98 ? 5.015 0.455 -17.725 1.00 90.25 98 LEU A CA 1
ATOM 809 C C . LEU A 1 98 ? 3.981 1.252 -16.933 1.00 90.25 98 LEU A C 1
ATOM 811 O O . LEU A 1 98 ? 3.770 1.019 -15.742 1.00 90.25 98 LEU A O 1
ATOM 815 N N . ASP A 1 99 ? 3.382 2.236 -17.603 1.00 86.31 99 ASP A N 1
ATOM 816 C CA . ASP A 1 99 ? 2.479 3.202 -16.974 1.00 86.31 99 ASP A CA 1
ATOM 817 C C . ASP A 1 99 ? 1.298 2.523 -16.275 1.00 86.31 99 ASP A C 1
ATOM 819 O O . ASP A 1 99 ? 0.932 2.927 -15.175 1.00 86.31 99 ASP A O 1
ATOM 823 N N . ASP A 1 100 ? 0.750 1.448 -16.846 1.00 89.12 100 ASP A N 1
ATOM 824 C CA . ASP A 1 100 ? -0.344 0.687 -16.231 1.00 89.12 100 ASP A CA 1
ATOM 825 C C . ASP A 1 100 ? 0.054 0.109 -14.866 1.00 89.12 100 ASP A C 1
ATOM 827 O O . ASP A 1 100 ? -0.693 0.218 -13.893 1.00 89.12 100 ASP A O 1
ATOM 831 N N . GLU A 1 101 ? 1.259 -0.449 -14.759 1.00 90.56 101 GLU A N 1
ATOM 832 C CA . GLU A 1 101 ? 1.782 -1.024 -13.521 1.00 90.56 101 GLU A CA 1
ATOM 833 C C . GLU A 1 101 ? 2.107 0.052 -12.479 1.00 90.56 101 GLU A C 1
ATOM 835 O O . GLU A 1 101 ? 1.757 -0.084 -11.304 1.00 90.56 101 GLU A O 1
ATOM 840 N N . LEU A 1 102 ? 2.734 1.153 -12.900 1.00 88.56 102 LEU A N 1
ATOM 841 C CA . LEU A 1 102 ? 3.018 2.288 -12.020 1.00 88.56 102 LEU A CA 1
ATOM 842 C C . LEU A 1 102 ? 1.733 2.941 -11.504 1.00 88.56 102 LEU A C 1
ATOM 844 O O . LEU A 1 102 ? 1.638 3.254 -10.314 1.00 88.56 102 LEU A O 1
ATOM 848 N N . ASN A 1 103 ? 0.735 3.109 -12.372 1.00 89.50 103 ASN A N 1
ATOM 849 C CA . ASN A 1 103 ? -0.560 3.683 -12.023 1.00 89.50 103 ASN A CA 1
ATOM 850 C C . ASN A 1 103 ? -1.356 2.748 -11.113 1.00 89.50 103 ASN A C 1
ATOM 852 O O . ASN A 1 103 ? -1.891 3.206 -10.103 1.00 89.50 103 ASN A O 1
ATOM 856 N N . ALA A 1 104 ? -1.385 1.443 -11.401 1.00 90.88 104 ALA A N 1
ATOM 857 C CA . ALA A 1 104 ? -2.019 0.454 -10.533 1.00 90.88 104 ALA A CA 1
ATOM 858 C C . ALA A 1 104 ? -1.374 0.444 -9.140 1.00 90.88 104 ALA A C 1
ATOM 860 O O . ALA A 1 104 ? -2.074 0.475 -8.126 1.00 90.88 104 ALA A O 1
ATOM 861 N N . PHE A 1 105 ? -0.040 0.491 -9.074 1.00 91.94 105 PHE A N 1
ATOM 862 C CA . PHE A 1 105 ? 0.680 0.565 -7.808 1.00 91.94 105 PHE A CA 1
ATOM 863 C C . PHE A 1 105 ? 0.426 1.885 -7.065 1.00 91.94 105 PHE A C 1
ATOM 865 O O . PHE A 1 105 ? 0.253 1.893 -5.846 1.00 91.94 105 PHE A O 1
ATOM 872 N N . ALA A 1 106 ? 0.376 3.019 -7.766 1.00 90.56 106 ALA A N 1
ATOM 873 C CA . ALA A 1 106 ? 0.035 4.308 -7.168 1.00 90.56 106 ALA A CA 1
ATOM 874 C C . ALA A 1 106 ? -1.397 4.328 -6.611 1.00 90.56 106 ALA A C 1
ATOM 876 O O . ALA A 1 106 ? -1.592 4.726 -5.462 1.00 90.56 106 ALA A O 1
ATOM 877 N N . ALA A 1 107 ? -2.371 3.847 -7.384 1.00 91.50 107 ALA A N 1
ATOM 878 C CA . ALA A 1 107 ? -3.770 3.780 -6.979 1.00 91.50 107 ALA A CA 1
ATOM 879 C C . ALA A 1 107 ? -3.958 2.882 -5.749 1.00 91.50 107 ALA A C 1
ATOM 881 O O . ALA A 1 107 ? -4.561 3.310 -4.766 1.00 91.50 107 ALA A O 1
ATOM 882 N N . LEU A 1 108 ? -3.369 1.680 -5.758 1.00 94.50 108 LEU A N 1
ATOM 883 C CA . LEU A 1 108 ? -3.413 0.762 -4.618 1.00 94.50 108 LEU A CA 1
ATOM 884 C C . LEU A 1 108 ? -2.866 1.422 -3.346 1.00 94.50 108 LEU A C 1
ATOM 886 O O . LEU A 1 108 ? -3.493 1.365 -2.287 1.00 94.50 108 LEU A O 1
ATOM 890 N N . ARG A 1 109 ? -1.706 2.084 -3.453 1.00 93.69 109 ARG A N 1
ATOM 891 C CA . ARG A 1 109 ? -1.058 2.734 -2.309 1.00 93.69 109 ARG A CA 1
ATOM 892 C C . ARG A 1 109 ? -1.952 3.779 -1.648 1.00 93.69 109 ARG A C 1
ATOM 894 O O . ARG A 1 109 ? -1.987 3.833 -0.417 1.00 93.69 109 ARG A O 1
ATOM 901 N N . LEU A 1 110 ? -2.648 4.577 -2.458 1.00 92.94 110 LEU A N 1
ATOM 902 C CA . LEU A 1 110 ? -3.573 5.611 -1.997 1.00 92.94 110 LEU A CA 1
ATOM 903 C C . LEU A 1 110 ? -4.826 5.002 -1.362 1.00 92.94 110 LEU A C 1
ATOM 905 O O . LEU A 1 110 ? -5.146 5.358 -0.232 1.00 92.94 110 LEU A O 1
ATOM 909 N N . SER A 1 111 ? -5.467 4.028 -2.014 1.00 93.62 111 SER A N 1
ATOM 910 C CA . SER A 1 111 ? -6.685 3.398 -1.485 1.00 93.62 111 SER A CA 1
ATOM 911 C C . SER A 1 111 ? -6.458 2.715 -0.128 1.00 93.62 111 SER A C 1
ATOM 913 O O . SER A 1 111 ? -7.276 2.845 0.781 1.00 93.62 111 SER A O 1
ATOM 915 N N . VAL A 1 112 ? -5.316 2.044 0.068 1.00 94.50 112 VAL A N 1
ATOM 916 C CA . VAL A 1 112 ? -4.976 1.455 1.378 1.00 94.50 112 VAL A CA 1
ATOM 917 C C . VAL A 1 112 ? -4.722 2.537 2.437 1.00 94.50 112 VAL A C 1
ATOM 919 O O . VAL A 1 112 ? -5.122 2.370 3.592 1.00 94.50 112 VAL A O 1
ATOM 922 N N . LEU A 1 113 ? -4.087 3.662 2.073 1.00 94.50 113 LEU A N 1
ATOM 923 C CA . LEU A 1 113 ? -3.894 4.782 3.004 1.00 94.50 113 LEU A CA 1
ATOM 924 C C . LEU A 1 113 ? -5.240 5.361 3.451 1.00 94.50 113 LEU A C 1
ATOM 926 O O . LEU A 1 113 ? -5.429 5.607 4.641 1.00 94.50 113 LEU A O 1
ATOM 930 N N . GLU A 1 114 ? -6.158 5.569 2.510 1.00 92.88 114 GLU A N 1
ATOM 931 C CA . GLU A 1 114 ? -7.503 6.083 2.775 1.00 92.88 114 GLU A CA 1
ATOM 932 C C . GLU A 1 114 ? -8.262 5.166 3.740 1.00 92.88 114 GLU A C 1
ATOM 934 O O . GLU A 1 114 ? -8.775 5.641 4.755 1.00 92.88 114 GLU A O 1
ATOM 939 N N . GLN A 1 115 ? -8.238 3.848 3.508 1.00 92.25 115 GLN A N 1
ATOM 940 C CA . GLN A 1 115 ? -8.874 2.876 4.401 1.00 92.25 115 GLN A CA 1
ATOM 941 C C . GLN A 1 115 ? -8.287 2.919 5.821 1.00 92.25 115 GLN A C 1
ATOM 943 O O . GLN A 1 115 ? -9.029 2.948 6.809 1.00 92.25 115 GLN A O 1
ATOM 948 N N . LEU A 1 116 ? -6.957 2.976 5.951 1.00 93.19 116 LEU A N 1
ATOM 949 C CA . LEU A 1 116 ? -6.290 3.097 7.252 1.00 93.19 116 LEU A CA 1
ATOM 950 C C . LEU A 1 116 ? -6.679 4.393 7.972 1.00 93.19 116 LEU A C 1
ATOM 952 O O . LEU A 1 116 ? -6.980 4.375 9.170 1.00 93.19 116 LEU A O 1
ATOM 956 N N . GLN A 1 117 ? -6.708 5.516 7.252 1.00 92.81 117 GLN A N 1
ATOM 957 C CA . GLN A 1 117 ? -7.105 6.807 7.810 1.00 92.81 117 GLN A CA 1
ATOM 958 C C . GLN A 1 117 ? -8.567 6.809 8.259 1.00 92.81 117 GLN A C 1
ATOM 960 O O . GLN A 1 117 ? -8.862 7.314 9.347 1.00 92.81 117 GLN A O 1
ATOM 965 N N . GLU A 1 118 ? -9.467 6.210 7.480 1.00 92.25 118 GLU A N 1
ATOM 966 C CA . GLU A 1 118 ? -10.881 6.093 7.824 1.00 92.25 118 GLU A CA 1
ATOM 967 C C . GLU A 1 118 ? -11.080 5.252 9.093 1.00 92.25 118 GLU A C 1
ATOM 969 O O . GLU A 1 118 ? -11.774 5.672 10.025 1.00 92.25 118 GLU A O 1
ATOM 974 N N . MET A 1 119 ? -10.426 4.090 9.181 1.00 91.50 119 MET A N 1
ATOM 975 C CA . MET A 1 119 ? -10.478 3.237 10.371 1.00 91.50 119 MET A CA 1
ATOM 976 C C . MET A 1 119 ? -9.899 3.942 11.599 1.00 91.50 119 MET A C 1
ATOM 978 O O . MET A 1 119 ? -10.511 3.925 12.672 1.00 91.50 119 MET A O 1
ATOM 982 N N . ARG A 1 120 ? -8.752 4.616 11.445 1.00 92.88 120 ARG A N 1
ATOM 983 C CA . ARG A 1 120 ? -8.130 5.414 12.509 1.00 92.88 120 ARG A CA 1
ATOM 984 C C . ARG A 1 120 ? -9.078 6.506 13.002 1.00 92.88 120 ARG A C 1
ATOM 986 O O . ARG A 1 120 ? -9.237 6.667 14.212 1.00 92.88 120 ARG A O 1
ATOM 993 N N . PHE A 1 121 ? -9.741 7.218 12.091 1.00 92.75 121 PHE A N 1
ATOM 994 C CA . PHE A 1 121 ? -10.711 8.259 12.431 1.00 92.75 121 PHE A CA 1
ATOM 995 C C . PHE A 1 121 ? -11.942 7.695 13.154 1.00 92.75 121 PHE A C 1
ATOM 997 O O . PHE A 1 121 ? -12.346 8.228 14.190 1.00 92.75 121 PHE A O 1
ATOM 1004 N N . LYS A 1 122 ? -12.503 6.578 12.672 1.00 91.88 122 LYS A N 1
ATOM 1005 C CA . LYS A 1 122 ? -13.613 5.874 13.338 1.00 91.88 122 LYS A CA 1
ATOM 1006 C C . LYS A 1 122 ? -13.235 5.463 14.764 1.00 91.88 122 LYS A C 1
ATOM 1008 O O . LYS A 1 122 ? -13.979 5.758 15.699 1.00 91.88 122 LYS A O 1
ATOM 1013 N N . SER A 1 123 ? -12.058 4.861 14.950 1.00 91.38 123 SER A N 1
ATOM 1014 C CA . SER A 1 123 ? -11.573 4.458 16.276 1.00 91.38 123 SER A CA 1
ATOM 1015 C C . SER A 1 123 ? -11.328 5.655 17.197 1.00 91.38 123 SER A C 1
ATOM 1017 O O . SER A 1 123 ? -11.651 5.582 18.383 1.00 91.38 123 SER A O 1
ATOM 1019 N N . TYR A 1 124 ? -10.796 6.760 16.667 1.00 92.56 124 TYR A N 1
ATOM 1020 C CA . TYR A 1 124 ? -10.616 8.005 17.416 1.00 92.56 124 TYR A CA 1
ATOM 1021 C C . TYR A 1 124 ? -11.953 8.563 17.909 1.00 92.56 124 TYR A C 1
ATOM 1023 O O . TYR A 1 124 ? -12.113 8.844 19.096 1.00 92.56 124 TYR A O 1
ATOM 1031 N N . LYS A 1 125 ? -12.952 8.646 17.022 1.00 93.25 125 LYS A N 1
ATOM 1032 C CA . LYS A 1 125 ? -14.300 9.105 17.374 1.00 93.25 125 LYS A CA 1
ATOM 1033 C C . LYS A 1 125 ? -14.924 8.231 18.464 1.00 93.25 125 LYS A C 1
ATOM 1035 O O . LYS A 1 125 ? -15.474 8.765 19.422 1.00 93.25 125 LYS A O 1
ATOM 1040 N N . SER A 1 126 ? -14.818 6.905 18.354 1.00 90.25 126 SER A N 1
ATOM 1041 C CA . SER A 1 126 ? -15.326 5.990 19.385 1.00 90.25 126 SER A CA 1
ATOM 1042 C C . SER A 1 126 ? -14.648 6.190 20.740 1.00 90.25 126 SER A C 1
ATOM 1044 O O . SER A 1 126 ? -15.328 6.159 21.762 1.00 90.25 126 SER A O 1
ATOM 1046 N N . MET A 1 127 ? -13.333 6.422 20.755 1.00 92.44 127 MET A N 1
ATOM 1047 C CA . MET A 1 127 ? -12.594 6.726 21.983 1.00 92.44 127 MET A CA 1
ATOM 1048 C C . MET A 1 127 ? -13.082 8.032 22.625 1.00 92.44 127 MET A C 1
ATOM 1050 O O . MET A 1 127 ? -13.326 8.056 23.828 1.00 92.44 127 MET A O 1
ATOM 1054 N N . LEU A 1 128 ? -13.276 9.094 21.834 1.00 91.75 128 LEU A N 1
ATOM 1055 C CA . LEU A 1 128 ? -13.788 10.370 22.344 1.00 91.75 128 LEU A CA 1
ATOM 1056 C C . LEU A 1 128 ? -15.191 10.234 22.949 1.00 91.75 128 LEU A C 1
ATOM 1058 O O . LEU A 1 128 ? -15.455 10.787 24.011 1.00 91.75 128 LEU A O 1
ATOM 1062 N N . VAL A 1 129 ? -16.086 9.482 22.302 1.00 91.25 129 VAL A N 1
ATOM 1063 C CA . VAL A 1 129 ? -17.447 9.250 22.815 1.00 91.25 129 VAL A CA 1
ATOM 1064 C C . VAL A 1 129 ? -17.419 8.511 24.155 1.00 91.25 129 VAL A C 1
ATOM 1066 O O . VAL A 1 129 ? -18.165 8.880 25.061 1.00 91.25 129 VAL A O 1
ATOM 1069 N N . GLU A 1 130 ? -16.554 7.503 24.308 1.00 87.94 130 GLU A N 1
ATOM 1070 C CA . GLU A 1 130 ? -16.378 6.785 25.579 1.00 87.94 130 GLU A CA 1
ATOM 1071 C C . GLU A 1 130 ? -15.894 7.736 26.685 1.00 87.94 130 GLU A C 1
ATOM 1073 O O . GLU A 1 130 ? -16.489 7.781 27.760 1.00 87.94 130 GLU A O 1
ATOM 1078 N N . GLN A 1 131 ? -14.867 8.541 26.399 1.00 86.12 131 GLN A N 1
ATOM 1079 C CA . GLN A 1 131 ? -14.296 9.498 27.353 1.00 86.12 131 GLN A CA 1
ATOM 1080 C C . GLN A 1 131 ? -15.310 10.563 27.788 1.00 86.12 131 GLN A C 1
ATOM 1082 O O . GLN A 1 131 ? -15.445 10.840 28.977 1.00 86.12 131 GLN A O 1
ATOM 1087 N N . LEU A 1 132 ? -16.062 11.129 26.841 1.00 89.12 132 LEU A N 1
ATOM 1088 C CA . LEU A 1 132 ? -17.092 12.126 27.140 1.00 89.12 132 LEU A CA 1
ATOM 1089 C C . LEU A 1 132 ? -18.241 11.533 27.963 1.00 89.12 132 LEU A C 1
ATOM 1091 O O . LEU A 1 132 ? -18.733 12.180 28.882 1.00 89.12 132 LEU A O 1
ATOM 1095 N N . SER A 1 133 ? -18.640 10.294 27.668 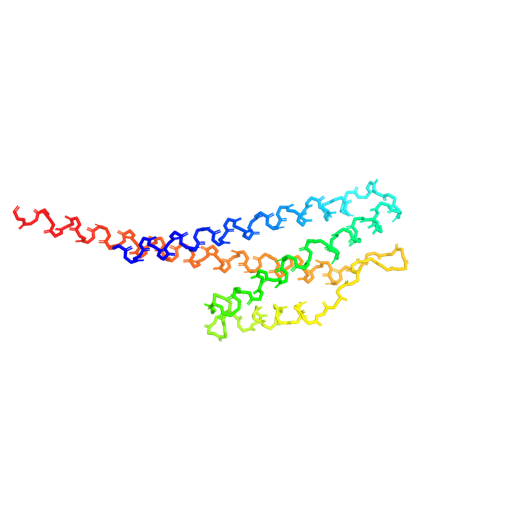1.00 86.50 133 SER A N 1
ATOM 1096 C CA . SER A 1 133 ? -19.717 9.612 28.397 1.00 86.50 133 SER A CA 1
ATOM 1097 C C . SER A 1 133 ? -19.311 9.262 29.831 1.00 86.50 133 SER A C 1
ATOM 1099 O O . SER A 1 133 ? -20.126 9.373 30.742 1.00 86.50 133 SER A O 1
ATOM 1101 N N . GLN A 1 134 ? -18.051 8.872 30.045 1.00 80.31 134 GLN A N 1
ATOM 1102 C CA . GLN A 1 134 ? -17.503 8.601 31.378 1.00 80.31 134 GLN A CA 1
ATOM 1103 C C . GLN A 1 134 ? -17.381 9.880 32.215 1.00 80.31 134 GLN A C 1
ATOM 1105 O O . GLN A 1 134 ? -17.741 9.868 33.389 1.00 80.31 134 GLN A O 1
ATOM 1110 N N . ASN A 1 135 ? -16.957 10.993 31.609 1.00 72.25 135 ASN A N 1
ATOM 1111 C CA . ASN A 1 135 ? -16.881 12.285 32.298 1.00 72.25 135 ASN A CA 1
ATOM 1112 C C . ASN A 1 135 ? -18.275 12.818 32.676 1.00 72.25 135 ASN A 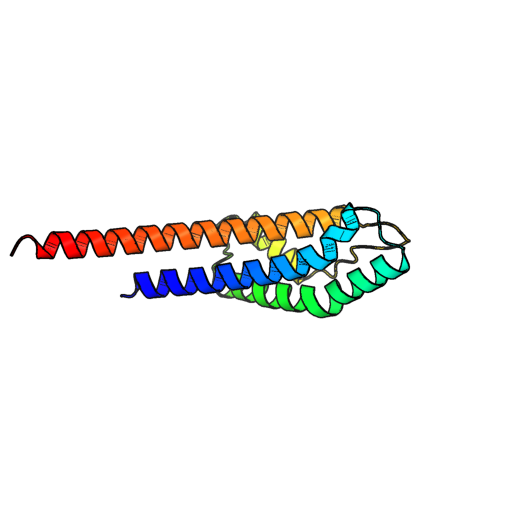C 1
ATOM 1114 O O . ASN A 1 135 ? -18.467 13.281 33.795 1.00 72.25 135 ASN A O 1
ATOM 1118 N N . ALA A 1 136 ? -19.275 12.672 31.798 1.00 69.06 136 ALA A N 1
ATOM 1119 C CA . ALA A 1 136 ? -20.651 13.082 32.090 1.00 69.06 136 ALA A CA 1
ATOM 1120 C C . ALA A 1 136 ? -21.301 12.278 33.235 1.00 69.06 136 ALA A C 1
ATOM 1122 O O . ALA A 1 136 ? -22.182 12.786 33.918 1.00 69.06 136 ALA A O 1
ATOM 1123 N N . GLN A 1 137 ? -20.876 11.032 33.470 1.00 61.66 137 GLN A N 1
ATOM 1124 C CA . GLN A 1 137 ? -21.342 10.224 34.605 1.00 61.66 137 GLN A CA 1
ATOM 1125 C C . GLN A 1 137 ? -20.673 10.609 35.934 1.00 61.66 137 GLN A C 1
ATOM 1127 O O . GLN A 1 137 ? -21.231 10.329 36.991 1.00 61.66 137 GLN A O 1
ATOM 1132 N N . GLN A 1 138 ? -19.501 11.248 35.894 1.00 59.69 138 GLN A N 1
ATOM 1133 C CA . GLN A 1 138 ? -18.773 11.695 37.087 1.00 59.69 138 GLN A CA 1
ATOM 1134 C C . GLN A 1 138 ? -19.265 13.048 37.624 1.00 59.69 138 GLN A C 1
ATOM 1136 O O . GLN A 1 138 ? -19.075 13.321 38.802 1.00 59.69 138 GLN A O 1
ATOM 1141 N N . GLU A 1 139 ? -19.928 13.868 36.804 1.00 57.12 139 GLU A N 1
ATOM 1142 C CA . GLU A 1 139 ? -20.490 15.169 37.215 1.00 57.12 139 GLU A CA 1
ATOM 1143 C C . GLU A 1 139 ? -21.876 15.073 37.893 1.00 57.12 139 GLU A C 1
ATOM 1145 O O . GLU A 1 139 ? -22.403 16.080 38.358 1.00 57.12 139 GLU A O 1
ATOM 1150 N N . VAL A 1 140 ? -22.480 13.878 37.964 1.00 54.50 140 VAL A N 1
ATOM 1151 C CA . VAL A 1 140 ? -23.827 13.646 38.539 1.00 54.50 140 VAL A CA 1
ATOM 1152 C C . VAL A 1 140 ? -23.759 13.031 39.953 1.00 54.50 140 VAL A C 1
ATOM 1154 O O . VAL A 1 140 ? -24.749 12.494 40.447 1.00 54.50 140 VAL A O 1
ATOM 1157 N N . VAL A 1 141 ? -22.603 13.103 40.624 1.00 44.38 141 VAL A N 1
ATOM 1158 C CA . VAL A 1 141 ? -22.394 12.606 42.001 1.00 44.38 141 VAL A CA 1
ATOM 1159 C C . VAL A 1 141 ? -21.951 13.728 42.926 1.00 44.38 141 VAL A C 1
ATOM 1161 O O . VAL A 1 141 ? -21.005 14.455 42.554 1.00 44.38 141 VAL A O 1
#

Secondary structure (DSSP, 8-state):
-HHHHHHHHHHHHHHHHHHHHHHHHHHHHHHHHT---HHHHHHHHHHIIIIIHHHHHHHHHHHHHTTSS-TTS-HHHHHHHHHHHH----SEETTEE-HHHHHHHHHHHHHHHHHHHHHHHHHHHHHHHHHHHHHHHHTT-

Foldseek 3Di:
DVLVVQLVVLVVLLVVLVVLVVVVCVLCVVVVVPPDDLVSVVVSLCCCQVPRLVVNLVSLVVCVVVCLVHPVPPVVLSVLNVVSNPDRDPQADPNDGPVVSVVSVVVSSVVSSVSSVVSSVVSVVVVVVVVVVVVVVVVVD

Radius of gyration: 19.46 Å; chains: 1; bounding box: 45×28×65 Å

Sequence (141 aa):
MEKYLSFRNLHERTETYIELLKRINVIVQPFYTGTLSVDEIVAAVDVLKRRVEPDFKKYLSSLISDGIISKNGDDDLVKRSEEFLNTNYDYFKDKAFLDDELNAFAALRLSVLEQLQEMRFKSYKSMLVEQLSQNAQQEVV

pLDDT: mean 88.41, std 9.58, range [44.38, 96.81]